Protein AF-A0A1Q6Z045-F1 (afdb_monomer_lite)

Structure (mmCIF, N/CA/C/O backbone):
data_AF-A0A1Q6Z045-F1
#
_entry.id   AF-A0A1Q6Z045-F1
#
loop_
_atom_site.group_PDB
_atom_site.id
_atom_site.type_symbol
_atom_site.label_atom_id
_atom_site.label_alt_id
_atom_site.label_comp_id
_atom_site.label_asym_id
_atom_site.label_entity_id
_atom_site.label_seq_id
_atom_site.pdbx_PDB_ins_code
_atom_site.Cartn_x
_atom_site.Cartn_y
_atom_site.Cartn_z
_atom_site.occupancy
_atom_site.B_iso_or_equiv
_atom_site.auth_seq_id
_atom_site.auth_comp_id
_atom_site.auth_asym_id
_atom_site.auth_atom_id
_atom_site.pdbx_PDB_model_num
ATOM 1 N N . MET A 1 1 ? 26.122 -20.462 1.766 1.00 37.78 1 MET A N 1
ATOM 2 C CA . MET A 1 1 ? 25.188 -20.609 2.904 1.00 37.78 1 MET A CA 1
ATOM 3 C C . MET A 1 1 ? 23.822 -20.158 2.415 1.00 37.78 1 MET A C 1
ATOM 5 O O . MET A 1 1 ? 23.735 -19.065 1.877 1.00 37.78 1 MET A O 1
ATOM 9 N N . ALA A 1 2 ? 22.822 -21.039 2.446 1.00 37.59 2 ALA A N 1
ATOM 10 C CA . ALA A 1 2 ? 21.524 -20.809 1.812 1.00 37.59 2 ALA A CA 1
ATOM 11 C C . ALA A 1 2 ? 20.678 -19.808 2.615 1.00 37.59 2 ALA A C 1
ATOM 13 O O . ALA A 1 2 ? 20.535 -19.948 3.830 1.00 37.59 2 ALA A O 1
ATOM 14 N N . ASN A 1 3 ? 20.134 -18.805 1.921 1.00 42.22 3 ASN A N 1
ATOM 15 C CA . ASN A 1 3 ? 19.233 -17.803 2.481 1.00 42.22 3 ASN A CA 1
ATOM 16 C C . ASN A 1 3 ? 17.983 -18.484 3.050 1.00 42.22 3 ASN A C 1
ATOM 18 O O . ASN A 1 3 ? 17.250 -19.157 2.327 1.00 42.22 3 ASN A O 1
ATOM 22 N N . ARG A 1 4 ? 17.739 -18.289 4.350 1.00 46.00 4 ARG A N 1
ATOM 23 C CA . ARG A 1 4 ? 16.471 -18.631 4.999 1.00 46.00 4 ARG A CA 1
ATOM 24 C C . ARG A 1 4 ? 15.368 -17.778 4.377 1.00 46.00 4 ARG A C 1
ATOM 26 O O . ARG A 1 4 ? 15.271 -16.588 4.662 1.00 46.00 4 ARG A O 1
ATOM 33 N N . THR A 1 5 ? 14.524 -18.391 3.559 1.00 49.19 5 THR A N 1
ATOM 34 C CA . THR A 1 5 ? 13.183 -17.896 3.258 1.00 49.19 5 THR A CA 1
ATOM 35 C C . THR A 1 5 ? 12.420 -17.810 4.578 1.00 49.19 5 THR A C 1
ATOM 37 O O . THR A 1 5 ? 12.003 -18.824 5.134 1.00 49.19 5 THR A O 1
ATOM 40 N N . GLN A 1 6 ? 12.288 -16.602 5.130 1.00 51.00 6 GLN A N 1
ATOM 41 C CA . GLN A 1 6 ? 11.339 -16.356 6.210 1.00 51.00 6 GLN A CA 1
ATOM 42 C C . GLN A 1 6 ? 9.941 -16.577 5.635 1.00 51.00 6 GLN A C 1
ATOM 44 O O . GLN A 1 6 ? 9.437 -15.772 4.855 1.00 51.00 6 GLN A O 1
ATOM 49 N N . SER A 1 7 ? 9.340 -17.714 5.982 1.00 48.41 7 SER A N 1
ATOM 50 C CA . SER A 1 7 ? 7.925 -17.963 5.750 1.00 48.41 7 SER A CA 1
ATOM 51 C C . SER A 1 7 ? 7.138 -16.829 6.399 1.00 48.41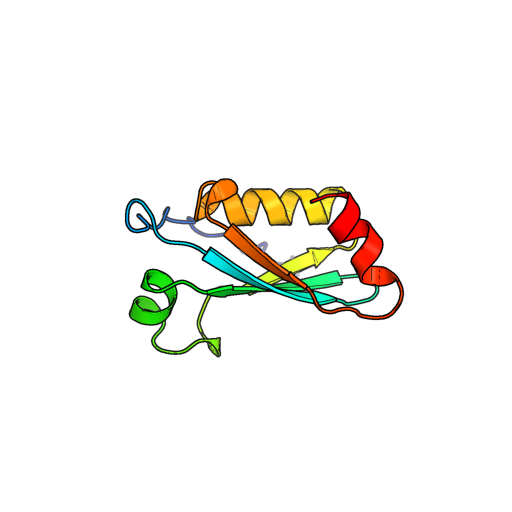 7 SER A C 1
ATOM 53 O O . SER A 1 7 ? 7.312 -16.584 7.595 1.00 48.41 7 SER A O 1
ATOM 55 N N . HIS A 1 8 ? 6.289 -16.149 5.627 1.00 53.94 8 HIS A N 1
ATOM 56 C CA . HIS A 1 8 ? 5.286 -15.236 6.165 1.00 53.94 8 HIS A CA 1
ATOM 57 C C . HIS A 1 8 ? 4.381 -16.025 7.115 1.00 53.94 8 HIS A C 1
ATOM 59 O O . HIS A 1 8 ? 3.439 -16.685 6.690 1.00 53.94 8 HIS A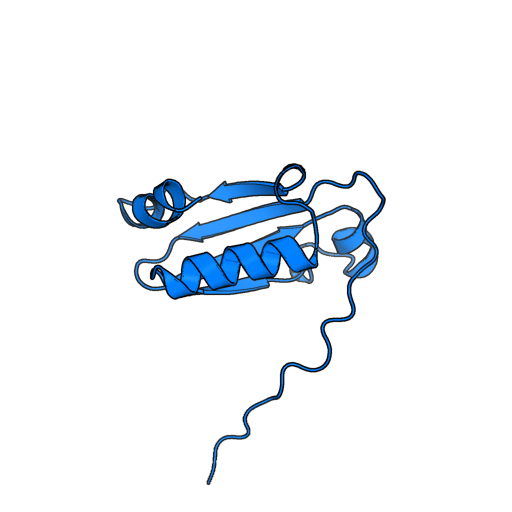 O 1
ATOM 65 N N . SER A 1 9 ? 4.725 -16.000 8.399 1.00 52.34 9 SER A N 1
ATOM 66 C CA . SER A 1 9 ? 3.953 -16.597 9.476 1.00 52.34 9 SER A CA 1
ATOM 67 C C . SER A 1 9 ? 2.585 -15.926 9.528 1.00 52.34 9 SER A C 1
ATOM 69 O O . SER A 1 9 ? 2.505 -14.723 9.781 1.00 52.34 9 SER A O 1
ATOM 71 N N . ASP A 1 10 ? 1.554 -16.719 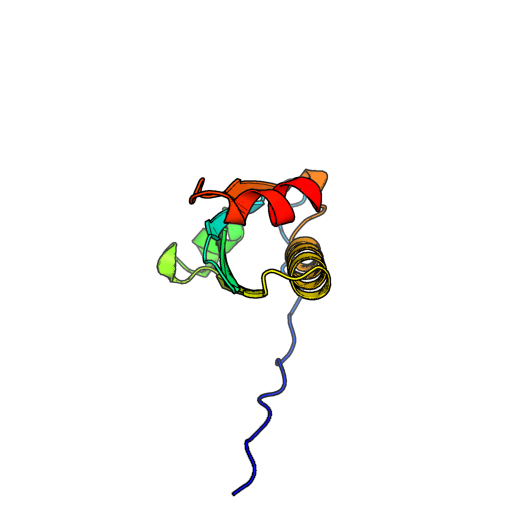9.245 1.00 50.59 10 ASP A N 1
ATOM 72 C CA . ASP A 1 10 ? 0.145 -16.550 9.592 1.00 50.59 10 ASP A CA 1
ATOM 73 C C . ASP A 1 10 ? -0.332 -15.101 9.735 1.00 50.59 10 ASP A C 1
ATOM 75 O O . ASP A 1 10 ? -0.411 -14.539 10.832 1.00 50.59 10 ASP A O 1
ATOM 79 N N . LEU A 1 11 ? -0.739 -14.516 8.606 1.00 51.91 11 LEU A N 1
ATOM 80 C CA . LEU A 1 11 ? -1.631 -13.361 8.603 1.00 51.91 11 LEU A CA 1
ATOM 81 C C . LEU A 1 11 ? -2.960 -13.788 9.244 1.00 51.91 11 LEU A C 1
ATOM 83 O O . LEU A 1 11 ? -3.883 -14.230 8.565 1.00 51.91 11 LEU A O 1
ATOM 87 N N . LYS A 1 12 ? -3.060 -13.695 10.573 1.00 51.06 12 LYS A N 1
ATOM 88 C CA . LYS A 1 12 ? -4.350 -13.787 11.258 1.00 51.06 12 LYS A CA 1
ATOM 89 C C . LYS A 1 12 ? -5.200 -12.619 10.778 1.00 51.06 12 LYS A C 1
ATOM 91 O O . LYS A 1 12 ? -4.841 -11.469 11.034 1.00 51.06 12 LYS A O 1
ATOM 96 N N . ALA A 1 13 ? -6.300 -12.932 10.095 1.00 55.47 13 ALA A N 1
ATOM 97 C CA . ALA A 1 13 ? -7.306 -11.955 9.712 1.00 55.47 13 ALA A CA 1
ATOM 98 C C . ALA A 1 13 ? -7.695 -11.150 10.957 1.00 55.47 13 ALA A C 1
ATOM 100 O O . ALA A 1 13 ? -8.103 -11.715 11.976 1.00 55.47 13 ALA A O 1
ATOM 101 N N . LEU A 1 14 ? -7.478 -9.839 10.899 1.00 57.78 14 LEU A N 1
ATOM 102 C CA . LEU A 1 14 ? -7.911 -8.942 11.954 1.00 57.78 14 LEU A CA 1
ATOM 103 C C . LEU A 1 14 ? -9.404 -8.713 11.747 1.00 57.78 14 LEU A C 1
ATOM 105 O O . LEU A 1 14 ? -9.767 -8.210 10.686 1.00 57.78 14 LEU A O 1
ATOM 109 N N . PRO A 1 15 ? -10.272 -9.072 12.707 1.00 57.25 15 PRO A N 1
ATOM 110 C CA . PRO A 1 15 ? -11.667 -8.684 12.623 1.00 57.25 15 PRO A CA 1
ATOM 111 C C . PRO A 1 15 ? -11.724 -7.163 12.785 1.00 57.25 15 PRO A C 1
ATOM 113 O O . PRO A 1 15 ? -11.705 -6.648 13.902 1.00 57.25 15 PRO A O 1
ATOM 116 N N . MET A 1 16 ? -11.708 -6.441 11.664 1.00 62.97 16 MET A N 1
ATOM 117 C CA . MET A 1 16 ? -12.002 -5.014 11.648 1.00 62.97 16 MET A CA 1
ATOM 118 C C . MET A 1 16 ? -13.452 -4.811 12.087 1.00 62.97 16 MET A C 1
ATOM 120 O O . MET A 1 16 ? -14.308 -5.677 11.870 1.00 62.97 16 MET A O 1
ATOM 124 N N . LEU A 1 17 ? -13.734 -3.683 12.741 1.00 59.22 17 LEU A N 1
ATOM 125 C CA . LEU A 1 17 ? -15.112 -3.357 13.099 1.00 59.22 17 LEU A CA 1
ATOM 126 C C . LEU A 1 17 ? -15.959 -3.307 11.809 1.00 59.22 17 LEU A C 1
ATOM 128 O O . LEU A 1 17 ? -15.444 -2.842 10.793 1.00 59.22 17 LEU A O 1
ATOM 132 N N . PRO A 1 18 ? -17.239 -3.735 11.821 1.00 59.66 18 PRO A N 1
ATOM 133 C CA . PRO A 1 18 ? -18.020 -4.011 10.604 1.00 59.66 18 PRO A CA 1
ATOM 134 C C . PRO A 1 18 ? -18.177 -2.881 9.568 1.00 59.66 18 PRO A C 1
ATOM 136 O O . PRO A 1 18 ? -18.760 -3.129 8.523 1.00 59.66 18 PRO A O 1
ATOM 139 N N . ASN A 1 19 ? -17.691 -1.664 9.822 1.00 70.06 19 ASN A N 1
ATOM 140 C CA . ASN A 1 19 ? -17.757 -0.514 8.913 1.00 70.06 19 ASN A CA 1
ATOM 141 C C . ASN A 1 19 ? -16.542 0.418 9.079 1.00 70.06 19 ASN A C 1
ATOM 143 O O . ASN A 1 19 ? -16.666 1.639 8.989 1.00 70.06 19 ASN A O 1
ATOM 147 N N . GLU A 1 20 ? -15.386 -0.124 9.450 1.00 87.69 20 GLU A N 1
ATOM 148 C CA . GLU A 1 20 ? -14.199 0.689 9.675 1.00 87.69 20 GLU A CA 1
ATOM 149 C C . GLU A 1 20 ? -13.425 0.924 8.381 1.00 87.69 20 GLU A C 1
ATOM 151 O O . GLU A 1 20 ? -12.980 -0.018 7.731 1.00 87.69 20 GLU A O 1
ATOM 156 N N . SER A 1 21 ? -13.203 2.197 8.053 1.00 93.12 21 SER A N 1
ATOM 157 C CA . SER A 1 21 ? -12.394 2.555 6.897 1.00 93.12 21 SER A CA 1
ATOM 158 C C . SER A 1 21 ? -10.902 2.327 7.137 1.00 93.12 21 SER A C 1
ATOM 160 O O . SER A 1 21 ? -10.370 2.664 8.200 1.00 93.12 21 SER A O 1
ATOM 162 N N . LEU A 1 22 ? -10.208 1.833 6.114 1.00 95.06 22 LEU A N 1
ATOM 163 C CA . LEU A 1 22 ? -8.749 1.749 6.086 1.00 95.06 22 LEU A CA 1
ATOM 164 C C . LEU A 1 22 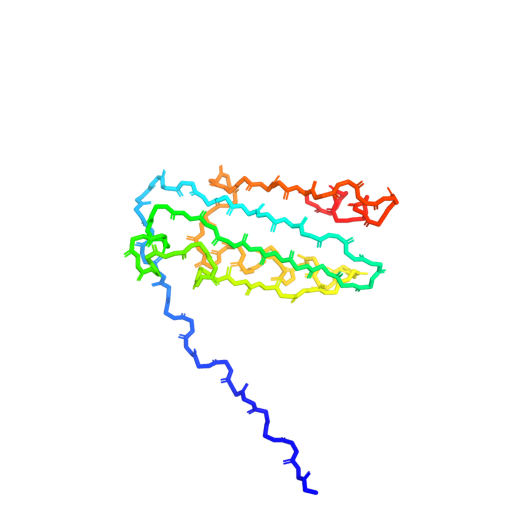? -8.184 2.910 5.275 1.00 95.06 22 LEU A C 1
ATOM 166 O O . LEU A 1 22 ? -8.528 3.081 4.110 1.00 95.06 22 LEU A O 1
ATOM 170 N N . TYR A 1 23 ? -7.284 3.682 5.866 1.00 96.56 23 TYR A N 1
ATOM 171 C CA . TYR A 1 23 ? -6.571 4.753 5.180 1.00 96.56 23 TYR A CA 1
ATOM 172 C C . TYR A 1 23 ? -5.171 4.274 4.829 1.00 96.56 23 TYR A C 1
ATOM 174 O O . TYR A 1 23 ? -4.495 3.636 5.639 1.00 96.56 23 TYR A O 1
ATOM 182 N N . ILE A 1 24 ? -4.738 4.561 3.608 1.00 97.50 24 ILE A N 1
ATOM 183 C CA . ILE A 1 24 ? -3.496 4.030 3.063 1.00 97.50 24 ILE A CA 1
ATOM 184 C C . ILE A 1 24 ? -2.708 5.181 2.464 1.00 97.50 24 ILE A C 1
ATOM 186 O O . ILE A 1 24 ? -3.150 5.790 1.495 1.00 97.50 24 ILE A O 1
ATOM 190 N N . GLY A 1 25 ? -1.551 5.487 3.041 1.00 97.50 25 GLY A N 1
ATOM 191 C CA . GLY A 1 25 ? -0.601 6.431 2.457 1.00 97.50 25 GLY A CA 1
ATOM 192 C C . GLY A 1 25 ? 0.371 5.682 1.557 1.00 97.50 25 GLY A C 1
ATOM 193 O O . GLY A 1 25 ? 0.952 4.703 2.015 1.00 97.50 25 GLY A O 1
ATOM 194 N N . VAL A 1 26 ? 0.550 6.117 0.310 1.00 98.00 26 VAL A N 1
ATOM 195 C CA . VAL A 1 26 ? 1.492 5.517 -0.646 1.00 98.00 26 VAL A CA 1
ATOM 196 C C . VAL A 1 26 ? 2.567 6.529 -1.026 1.00 98.00 26 VAL A C 1
ATOM 198 O O . VAL A 1 26 ? 2.281 7.533 -1.678 1.00 98.00 26 VAL A O 1
ATOM 201 N N . ASP A 1 27 ? 3.799 6.218 -0.638 1.00 97.31 27 ASP A N 1
ATOM 202 C CA . ASP A 1 27 ? 5.026 6.881 -1.072 1.00 97.31 27 ASP A CA 1
ATOM 203 C C . ASP A 1 27 ? 5.482 6.298 -2.420 1.00 97.31 27 ASP A C 1
ATOM 205 O O . ASP A 1 27 ? 5.562 5.071 -2.597 1.00 97.31 27 ASP A O 1
ATOM 209 N N . ILE A 1 28 ? 5.734 7.172 -3.400 1.00 97.81 28 ILE A N 1
ATOM 210 C CA . ILE A 1 28 ? 5.895 6.788 -4.803 1.00 97.81 28 ILE A CA 1
ATOM 211 C C . ILE A 1 28 ? 7.360 6.869 -5.233 1.00 97.81 28 ILE A C 1
ATOM 213 O O . ILE A 1 28 ? 7.870 7.906 -5.654 1.00 97.81 28 ILE A O 1
ATOM 217 N N . GLY A 1 29 ? 8.023 5.710 -5.251 1.00 96.19 29 GLY A N 1
ATOM 218 C CA . GLY A 1 29 ? 9.323 5.536 -5.900 1.00 96.19 29 GLY A CA 1
ATOM 219 C C . GLY A 1 29 ? 9.242 5.163 -7.388 1.00 96.19 29 GLY A C 1
ATOM 220 O O . GLY A 1 29 ? 8.196 4.794 -7.913 1.00 96.19 29 GLY A O 1
ATOM 221 N N . LYS A 1 30 ? 10.395 5.235 -8.071 1.00 95.75 30 LYS A N 1
ATOM 222 C CA . LYS A 1 30 ? 10.573 4.925 -9.510 1.00 95.75 30 LYS A CA 1
ATOM 223 C C . LYS A 1 30 ? 10.497 3.430 -9.868 1.00 95.75 30 LYS A C 1
ATOM 225 O O . LYS A 1 30 ? 10.308 3.078 -11.028 1.00 95.75 30 LYS A O 1
ATOM 230 N N . PHE A 1 31 ? 10.780 2.557 -8.908 1.00 96.81 31 PHE A N 1
ATOM 231 C CA . PHE A 1 31 ? 10.831 1.105 -9.129 1.00 96.81 31 PHE A CA 1
ATOM 232 C C . PHE A 1 31 ? 9.980 0.339 -8.121 1.00 96.81 31 PHE A C 1
ATOM 234 O O . PHE A 1 31 ? 9.526 -0.767 -8.402 1.00 96.81 31 PHE A O 1
ATOM 241 N N . GLN A 1 32 ? 9.777 0.922 -6.942 1.00 97.50 32 GLN A N 1
ATOM 242 C CA . GLN A 1 32 ? 9.027 0.344 -5.840 1.00 97.50 32 GLN A CA 1
ATOM 243 C C . GLN A 1 32 ? 8.280 1.461 -5.116 1.00 97.50 32 GLN A C 1
ATOM 245 O O . GLN A 1 32 ? 8.725 2.610 -5.106 1.00 97.50 32 GLN A O 1
ATOM 250 N N . HIS A 1 33 ? 7.156 1.107 -4.516 1.00 97.88 33 HIS A N 1
ATOM 251 C CA . HIS A 1 33 ? 6.323 1.976 -3.702 1.00 97.88 33 HIS A CA 1
ATOM 252 C C . HIS A 1 33 ? 6.263 1.417 -2.282 1.00 97.88 33 HIS A C 1
ATOM 254 O O . HIS A 1 33 ? 6.354 0.202 -2.075 1.00 97.88 33 HIS A O 1
ATOM 260 N N . VAL A 1 34 ? 6.087 2.304 -1.308 1.00 97.81 34 VAL A N 1
ATOM 261 C CA . VAL A 1 34 ? 5.854 1.927 0.087 1.00 97.81 34 VAL A CA 1
ATOM 262 C C . VAL A 1 34 ? 4.464 2.404 0.468 1.00 97.81 34 VAL A C 1
ATOM 264 O O . VAL A 1 34 ? 4.151 3.579 0.319 1.00 97.81 34 VAL A O 1
ATOM 267 N N . SER A 1 35 ? 3.627 1.506 0.978 1.00 97.62 35 SER A N 1
ATOM 268 C CA . SER A 1 35 ? 2.330 1.865 1.550 1.00 97.62 35 SER A CA 1
ATOM 269 C C . SER A 1 35 ? 2.317 1.671 3.060 1.00 97.62 35 SER A C 1
ATOM 271 O O . SER A 1 35 ? 2.689 0.595 3.529 1.00 97.62 35 SER A O 1
ATOM 273 N N . GLY A 1 36 ? 1.834 2.662 3.805 1.00 97.06 36 GLY A N 1
ATOM 274 C CA . GLY A 1 36 ? 1.481 2.547 5.221 1.00 97.06 36 GLY A CA 1
ATOM 275 C C . GLY A 1 36 ? -0.031 2.419 5.393 1.00 97.06 36 GLY A C 1
ATOM 276 O O . GLY A 1 36 ? -0.784 3.121 4.721 1.00 97.06 36 GLY A O 1
ATOM 277 N N . PHE A 1 37 ? -0.474 1.537 6.286 1.00 96.50 37 PHE A N 1
ATOM 278 C CA . PHE A 1 37 ? -1.891 1.254 6.533 1.00 96.50 37 PHE A CA 1
ATOM 279 C C . PHE A 1 37 ? -2.293 1.772 7.906 1.00 96.50 37 PHE A C 1
ATOM 281 O O . PHE A 1 37 ? -1.649 1.445 8.899 1.00 96.50 37 PHE A O 1
ATOM 288 N N . VAL A 1 38 ? -3.385 2.525 7.987 1.00 95.50 38 VAL A N 1
ATOM 289 C CA . VAL A 1 38 ? -3.880 3.055 9.255 1.00 95.50 38 VAL A CA 1
ATOM 290 C C . VAL A 1 38 ? -5.395 2.959 9.342 1.00 95.50 38 VAL A C 1
ATOM 292 O O . VAL A 1 38 ? -6.136 3.242 8.407 1.00 95.50 38 VAL A O 1
ATOM 295 N N . SER A 1 39 ? -5.857 2.543 10.508 1.00 94.19 39 SER A N 1
ATOM 296 C CA . SER A 1 39 ? -7.261 2.489 10.886 1.00 94.19 39 SER A CA 1
ATOM 297 C C . SER A 1 39 ? -7.338 2.725 12.396 1.00 94.19 39 SER A C 1
ATOM 299 O O . SER A 1 39 ? -6.307 2.721 13.079 1.00 94.19 39 SER A O 1
ATOM 301 N N . LYS A 1 40 ? -8.536 2.913 12.948 1.00 92.00 40 LYS A N 1
ATOM 302 C CA . LYS A 1 40 ? -8.727 3.014 14.399 1.00 92.00 40 LYS A CA 1
ATOM 303 C C . LYS A 1 40 ? -8.235 1.748 15.113 1.00 92.00 40 LYS A C 1
ATOM 305 O O . LYS A 1 40 ? -7.434 1.852 16.034 1.00 92.00 40 LYS A O 1
ATOM 310 N N . THR A 1 41 ? -8.633 0.568 14.645 1.00 91.69 41 THR A N 1
ATOM 311 C CA . THR A 1 41 ? -8.208 -0.741 15.163 1.00 91.69 41 THR A CA 1
ATOM 312 C C . THR A 1 41 ? -6.691 -0.922 15.075 1.00 91.69 41 THR A C 1
ATOM 314 O O . THR A 1 41 ? -6.064 -1.383 16.033 1.00 91.69 41 THR A O 1
ATOM 317 N N . LEU A 1 42 ? -6.068 -0.533 13.955 1.00 92.75 42 LEU A N 1
ATOM 318 C CA . LEU A 1 42 ? -4.612 -0.607 13.807 1.00 92.75 42 LEU A CA 1
ATOM 319 C C . LEU A 1 42 ? -3.902 0.339 14.782 1.00 92.75 42 LEU A C 1
ATOM 321 O O . LEU A 1 42 ? -2.988 -0.092 15.483 1.00 92.75 42 LEU A O 1
ATOM 325 N N . LEU A 1 43 ? -4.356 1.586 14.913 1.00 93.44 43 LEU A N 1
ATOM 326 C CA . LEU A 1 43 ? -3.774 2.536 15.864 1.00 93.44 43 LEU A CA 1
ATOM 327 C C . LEU A 1 43 ? -3.969 2.103 17.319 1.00 93.44 43 LEU A C 1
ATOM 329 O O . LEU A 1 43 ? -3.038 2.190 18.114 1.00 93.44 43 LEU A O 1
ATOM 333 N N . GLU A 1 44 ? -5.140 1.589 17.690 1.00 92.81 44 GLU A N 1
ATOM 334 C CA . GLU A 1 44 ? -5.398 1.099 19.047 1.00 92.81 44 GLU A CA 1
ATOM 335 C C . GLU A 1 44 ? -4.494 -0.085 19.412 1.00 92.81 44 GLU A C 1
ATOM 337 O O . GLU A 1 44 ? -4.027 -0.178 20.557 1.00 92.81 44 GLU A O 1
ATOM 342 N N . ARG A 1 45 ? -4.209 -0.959 18.436 1.00 91.62 45 ARG A N 1
ATOM 343 C CA . ARG A 1 45 ? -3.314 -2.110 18.588 1.00 91.62 45 ARG A CA 1
ATOM 344 C C . ARG A 1 45 ? -1.842 -1.705 18.646 1.00 91.62 45 ARG A C 1
ATOM 346 O O . ARG A 1 45 ? -1.122 -2.187 19.516 1.00 91.62 45 ARG A O 1
ATOM 353 N N . HIS A 1 46 ? -1.399 -0.851 17.728 1.00 92.62 46 HIS A N 1
ATOM 354 C CA . HIS A 1 46 ? 0.015 -0.517 17.527 1.00 92.62 46 HIS A CA 1
ATOM 355 C C . HIS A 1 46 ? 0.469 0.738 18.292 1.00 92.62 46 HIS A C 1
ATOM 357 O O . HIS A 1 46 ? 1.667 0.998 18.386 1.00 92.62 46 HIS A O 1
ATOM 363 N N . LYS A 1 47 ? -0.474 1.481 18.892 1.00 91.81 47 LYS A N 1
ATOM 364 C CA . LYS A 1 47 ? -0.319 2.705 19.707 1.00 91.81 47 LYS A CA 1
ATOM 365 C C . LYS A 1 47 ? 0.253 3.923 18.983 1.00 91.81 47 LYS A C 1
ATOM 367 O O . LYS A 1 47 ? -0.040 5.043 19.386 1.00 91.81 47 LYS A O 1
ATOM 372 N N . GLN A 1 48 ? 1.050 3.712 17.945 1.00 91.12 48 GLN A N 1
ATOM 373 C CA . GLN A 1 48 ? 1.713 4.733 17.143 1.00 91.12 48 GLN A CA 1
ATOM 374 C C . GLN A 1 48 ? 1.561 4.390 15.661 1.00 91.12 48 GLN A C 1
ATOM 376 O O . GLN A 1 48 ? 1.465 3.216 15.289 1.00 91.12 48 GLN A O 1
ATOM 381 N N . PHE A 1 49 ? 1.530 5.420 14.818 1.00 87.25 49 PHE A N 1
ATOM 382 C CA . PHE A 1 49 ? 1.366 5.256 13.375 1.00 87.25 49 PHE A CA 1
ATOM 383 C C . PHE A 1 49 ? 2.559 4.520 12.756 1.00 87.25 49 PHE A C 1
ATOM 385 O O . PHE A 1 49 ? 2.378 3.614 11.953 1.00 87.25 49 PHE A O 1
ATOM 392 N N . GLU A 1 50 ? 3.769 4.836 13.207 1.00 90.81 50 GLU A N 1
ATOM 393 C CA . GLU A 1 50 ? 5.042 4.272 12.750 1.00 90.81 50 GLU A CA 1
ATOM 394 C C . GLU A 1 50 ? 5.145 2.758 12.990 1.00 90.81 50 GLU A C 1
ATOM 396 O O . GLU A 1 50 ? 5.948 2.075 12.359 1.00 90.81 50 GLU A O 1
ATOM 401 N N . HIS A 1 51 ? 4.325 2.225 13.898 1.00 92.44 51 HIS A N 1
ATOM 402 C CA . HIS A 1 51 ? 4.236 0.797 14.191 1.00 92.44 51 HIS A CA 1
ATOM 403 C C . HIS A 1 51 ? 3.082 0.097 13.471 1.00 92.44 51 HIS A C 1
ATOM 405 O O . HIS A 1 51 ? 2.959 -1.127 13.583 1.00 92.44 51 HIS A O 1
ATOM 411 N N . CYS A 1 52 ? 2.218 0.841 12.779 1.00 94.69 52 CYS A N 1
ATOM 412 C CA . CYS A 1 52 ? 1.175 0.245 11.961 1.00 94.69 52 CYS A CA 1
ATOM 413 C C . CYS A 1 52 ? 1.795 -0.487 10.756 1.00 94.69 52 CYS A C 1
ATOM 415 O O . CYS A 1 52 ? 2.939 -0.221 10.377 1.00 94.69 52 CYS A O 1
ATOM 417 N N . PRO A 1 53 ? 1.073 -1.448 10.154 1.00 95.69 53 PRO A N 1
ATOM 418 C CA . PRO A 1 53 ? 1.601 -2.215 9.038 1.00 95.69 53 PRO A CA 1
ATOM 419 C C . PRO A 1 53 ? 2.065 -1.325 7.883 1.00 95.69 53 PRO A C 1
ATOM 421 O O . PRO A 1 53 ? 1.415 -0.339 7.535 1.00 95.69 53 PRO A O 1
ATOM 424 N N . ALA A 1 54 ? 3.155 -1.742 7.246 1.00 96.38 54 ALA A N 1
ATOM 425 C CA . ALA A 1 54 ? 3.630 -1.197 5.985 1.00 96.38 54 ALA A CA 1
ATOM 426 C C . ALA A 1 54 ? 3.819 -2.329 4.969 1.00 96.38 54 ALA A C 1
ATOM 428 O O . ALA A 1 54 ? 3.976 -3.499 5.332 1.00 96.38 54 ALA A O 1
ATOM 429 N N . PHE A 1 55 ? 3.790 -1.989 3.687 1.00 97.88 55 PHE A N 1
ATOM 430 C CA . PHE A 1 55 ? 3.971 -2.937 2.597 1.00 97.88 55 PHE A CA 1
ATOM 431 C C . PHE A 1 55 ? 4.763 -2.289 1.468 1.00 97.88 55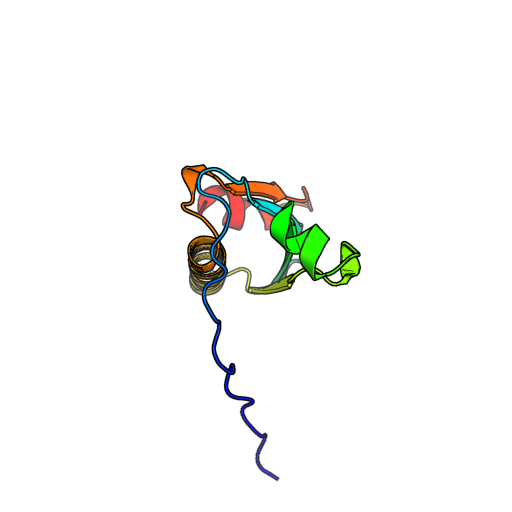 PHE A C 1
ATOM 433 O O . PHE A 1 55 ? 4.408 -1.220 0.982 1.00 97.88 55 PHE A O 1
ATOM 440 N N . LEU A 1 56 ? 5.845 -2.952 1.073 1.00 98.44 56 LEU A N 1
ATOM 441 C CA . LEU A 1 56 ? 6.647 -2.598 -0.090 1.00 98.44 56 LEU A CA 1
ATOM 442 C C . LEU A 1 56 ? 6.132 -3.400 -1.287 1.00 98.44 56 LEU A C 1
ATOM 444 O O . LEU A 1 56 ? 5.939 -4.612 -1.174 1.00 98.44 56 LEU A O 1
ATOM 448 N N . PHE A 1 57 ? 5.950 -2.750 -2.430 1.00 98.50 57 PHE A N 1
ATOM 449 C CA . PHE A 1 57 ? 5.548 -3.418 -3.665 1.00 98.50 57 PHE A CA 1
ATOM 450 C C . PHE A 1 57 ? 6.210 -2.790 -4.885 1.00 98.50 57 PHE A C 1
ATOM 452 O O . PHE A 1 57 ? 6.598 -1.625 -4.878 1.00 98.50 57 PHE A O 1
ATOM 459 N N . GLU A 1 58 ? 6.379 -3.584 -5.936 1.00 98.31 58 GLU A N 1
ATOM 460 C CA . GLU A 1 58 ? 7.050 -3.150 -7.160 1.00 98.31 58 GLU A CA 1
ATOM 461 C C . GLU A 1 58 ? 6.143 -2.295 -8.046 1.00 98.31 58 GLU A C 1
ATOM 463 O O . GLU A 1 58 ? 4.923 -2.477 -8.072 1.00 98.31 58 GLU A O 1
ATOM 468 N N . GLN A 1 59 ? 6.757 -1.405 -8.831 1.00 97.25 59 GLN A N 1
ATOM 469 C CA . GLN A 1 59 ? 6.092 -0.654 -9.893 1.00 97.25 59 GLN A CA 1
ATOM 470 C C . GLN A 1 59 ? 5.860 -1.552 -11.122 1.00 97.25 59 GLN A C 1
ATOM 472 O O . GLN A 1 59 ? 6.429 -1.360 -12.196 1.00 97.25 59 GLN A O 1
ATOM 477 N N . SER A 1 60 ? 5.036 -2.578 -10.936 1.00 98.31 60 SER A N 1
ATOM 478 C CA . SER A 1 60 ? 4.673 -3.587 -11.928 1.00 98.31 60 SER A CA 1
ATOM 479 C C . SER A 1 60 ? 3.219 -4.007 -11.727 1.00 98.31 60 SER A C 1
ATOM 481 O O . SER A 1 60 ? 2.649 -3.837 -10.648 1.00 98.31 60 SER A O 1
ATOM 483 N N . ARG A 1 61 ? 2.603 -4.599 -12.754 1.00 98.25 61 ARG A N 1
ATOM 484 C CA . ARG A 1 61 ? 1.218 -5.087 -12.668 1.00 98.25 61 ARG A CA 1
ATOM 485 C C . ARG A 1 61 ? 1.054 -6.111 -11.540 1.00 98.25 61 ARG A C 1
ATOM 487 O O . ARG A 1 61 ? 0.054 -6.101 -10.824 1.00 98.25 61 ARG A O 1
ATOM 494 N N . GLU A 1 62 ? 2.037 -6.986 -11.371 1.00 98.56 62 GLU A N 1
ATOM 495 C CA . GLU A 1 62 ? 2.070 -8.015 -10.337 1.00 98.56 62 GLU A CA 1
ATOM 496 C C . GLU A 1 62 ? 2.215 -7.400 -8.941 1.00 98.56 62 GLU A C 1
ATOM 498 O O . GLU A 1 62 ? 1.519 -7.834 -8.020 1.00 98.56 62 GLU A O 1
ATOM 503 N N . GLY A 1 63 ? 3.051 -6.366 -8.798 1.00 98.50 63 GLY A N 1
ATOM 504 C CA . GLY A 1 63 ? 3.199 -5.596 -7.564 1.00 98.50 63 GLY A CA 1
ATOM 505 C C . GLY A 1 63 ? 1.909 -4.875 -7.173 1.00 98.50 63 GLY A C 1
ATOM 506 O O . GLY A 1 63 ? 1.465 -4.986 -6.030 1.00 98.50 63 GLY A O 1
ATOM 507 N N . PHE A 1 64 ? 1.243 -4.224 -8.130 1.00 98.50 64 PHE A N 1
ATOM 508 C CA . PHE A 1 64 ? -0.044 -3.557 -7.900 1.00 98.50 64 PHE A CA 1
ATOM 509 C C . PHE A 1 64 ? -1.137 -4.550 -7.497 1.00 98.50 64 PHE A C 1
ATOM 511 O O . PHE A 1 64 ? -1.897 -4.301 -6.562 1.00 98.50 64 PHE A O 1
ATOM 518 N N . ARG A 1 65 ? -1.184 -5.725 -8.137 1.00 98.44 65 ARG A N 1
ATOM 519 C CA . ARG A 1 65 ? -2.090 -6.805 -7.726 1.00 98.44 65 ARG A CA 1
ATOM 520 C C . ARG A 1 65 ? -1.806 -7.262 -6.296 1.00 98.44 65 ARG A C 1
ATOM 522 O O . ARG A 1 65 ? -2.741 -7.407 -5.517 1.00 98.44 65 ARG A O 1
ATOM 529 N N . ALA A 1 66 ? -0.538 -7.479 -5.942 1.00 98.25 66 ALA A N 1
ATOM 530 C CA . ALA A 1 66 ? -0.158 -7.881 -4.588 1.00 98.25 66 ALA A CA 1
ATOM 531 C C . ALA A 1 66 ? -0.548 -6.825 -3.540 1.00 98.25 66 ALA A C 1
ATOM 533 O O . ALA A 1 66 ? -0.966 -7.182 -2.439 1.00 98.25 66 ALA A O 1
ATOM 534 N N . PHE A 1 67 ? -0.464 -5.541 -3.894 1.00 98.12 67 PHE A N 1
ATOM 535 C CA . PHE A 1 67 ? -0.946 -4.442 -3.063 1.00 98.12 67 PHE A CA 1
ATOM 536 C C . PHE A 1 67 ? -2.464 -4.510 -2.847 1.00 98.12 67 PHE A C 1
ATOM 538 O O . PHE A 1 67 ? -2.900 -4.524 -1.700 1.00 98.12 67 PHE A O 1
ATOM 545 N N . VAL A 1 68 ? -3.273 -4.669 -3.900 1.00 97.56 68 VAL A N 1
ATOM 546 C CA . VAL A 1 68 ? -4.739 -4.809 -3.765 1.00 97.56 68 VAL A CA 1
ATOM 547 C C . VAL A 1 68 ? -5.126 -6.028 -2.920 1.00 97.56 68 VAL A C 1
ATOM 549 O O . VAL A 1 68 ? -5.979 -5.927 -2.040 1.00 97.56 68 VAL A O 1
ATOM 552 N N . GLU A 1 69 ? -4.472 -7.173 -3.124 1.00 96.56 69 GLU A N 1
ATOM 553 C CA . GLU A 1 69 ? -4.717 -8.372 -2.311 1.00 96.56 69 GLU A CA 1
ATOM 554 C C . GLU A 1 69 ? -4.323 -8.163 -0.842 1.00 96.56 69 GLU A C 1
ATOM 556 O O . GLU A 1 69 ? -4.998 -8.654 0.064 1.00 96.56 69 GLU A O 1
ATOM 561 N N . ARG A 1 70 ? -3.279 -7.367 -0.576 1.00 95.81 70 ARG A N 1
ATOM 562 C CA . ARG A 1 70 ? -2.923 -6.971 0.790 1.00 95.81 70 ARG A CA 1
ATOM 563 C C . ARG A 1 70 ? -4.014 -6.120 1.437 1.00 95.81 70 ARG A C 1
ATOM 565 O O . ARG A 1 70 ? -4.295 -6.338 2.610 1.00 95.81 70 ARG A O 1
ATOM 572 N N . ILE A 1 71 ? -4.626 -5.187 0.704 1.00 94.94 71 ILE A N 1
ATOM 573 C CA . ILE A 1 71 ? -5.734 -4.348 1.199 1.00 94.94 71 ILE A CA 1
ATOM 574 C C . ILE A 1 71 ? -6.941 -5.218 1.566 1.00 94.94 71 ILE A C 1
ATOM 576 O O . ILE A 1 71 ? -7.490 -5.082 2.658 1.00 94.94 71 ILE A O 1
ATOM 580 N N . ARG A 1 72 ? -7.296 -6.166 0.689 1.00 93.56 72 ARG A N 1
ATOM 581 C CA . ARG A 1 72 ? -8.423 -7.095 0.880 1.00 93.56 72 ARG A CA 1
ATOM 582 C C . ARG A 1 72 ? -8.304 -7.978 2.119 1.00 93.56 72 ARG A C 1
ATOM 584 O O . ARG A 1 72 ? -9.316 -8.437 2.636 1.00 93.56 72 ARG A O 1
ATOM 591 N N . ALA A 1 73 ? -7.087 -8.202 2.614 1.00 91.44 73 ALA A N 1
ATOM 592 C CA . ALA A 1 73 ? -6.867 -8.920 3.867 1.00 91.44 73 ALA A CA 1
ATOM 593 C C . ALA A 1 73 ? -7.316 -8.127 5.115 1.00 91.44 73 ALA A C 1
ATOM 595 O O . ALA A 1 73 ? -7.413 -8.713 6.194 1.00 91.44 73 ALA A O 1
ATOM 596 N N . TYR A 1 74 ? -7.571 -6.819 4.978 1.00 90.00 74 TYR A N 1
ATOM 597 C CA . TYR A 1 74 ? -8.030 -5.931 6.049 1.00 90.00 74 TYR A CA 1
ATOM 598 C C . TYR A 1 74 ? -9.496 -5.500 5.867 1.00 90.00 74 TYR A C 1
ATOM 600 O O . TYR A 1 74 ? -10.290 -5.687 6.786 1.00 90.00 74 TYR A O 1
ATOM 608 N N . CYS A 1 75 ? -9.856 -4.943 4.701 1.00 88.06 75 CYS A N 1
ATOM 609 C CA . CYS A 1 75 ? -11.188 -4.391 4.400 1.00 88.06 75 CYS A CA 1
ATOM 610 C C . CYS A 1 75 ? -11.690 -4.781 2.999 1.00 88.06 75 CYS A C 1
ATOM 612 O O . CYS A 1 75 ? -10.878 -4.979 2.090 1.00 88.06 75 CYS A O 1
ATOM 614 N N . PRO A 1 76 ? -13.020 -4.823 2.775 1.00 91.06 76 PRO A N 1
ATOM 615 C CA . PRO A 1 76 ? -13.591 -4.647 1.439 1.00 91.06 76 PRO A CA 1
ATOM 616 C C . PRO A 1 76 ? -13.093 -3.337 0.817 1.00 91.06 76 PRO A C 1
ATOM 618 O O . PRO A 1 76 ? -13.004 -2.331 1.519 1.00 91.06 76 PRO A O 1
ATOM 621 N N . LEU A 1 77 ? -12.793 -3.331 -0.486 1.00 90.81 77 LEU A N 1
ATOM 622 C CA . LEU A 1 77 ? -12.154 -2.190 -1.163 1.00 90.81 77 LEU A CA 1
ATOM 623 C C . LEU A 1 77 ? -12.977 -0.898 -1.073 1.00 90.81 77 LEU A C 1
ATOM 625 O O . LEU A 1 77 ? -12.414 0.191 -1.038 1.00 90.81 77 LEU A O 1
ATOM 629 N N . GLU A 1 78 ? -14.297 -1.024 -0.972 1.00 90.44 78 GLU A N 1
ATOM 630 C CA . GLU A 1 78 ? -15.252 0.076 -0.832 1.00 90.44 78 GLU A CA 1
ATOM 631 C C . GLU A 1 78 ? -15.066 0.866 0.474 1.00 90.44 78 GLU A C 1
ATOM 633 O O . GLU A 1 78 ? -15.562 1.984 0.600 1.00 90.44 78 GLU A O 1
ATOM 638 N N . GLN A 1 79 ? -14.358 0.294 1.452 1.00 92.00 79 GLN A N 1
ATOM 639 C CA . GLN A 1 79 ? -14.066 0.908 2.748 1.00 92.00 79 GLN A CA 1
ATOM 640 C C . GLN A 1 79 ? -12.635 1.455 2.824 1.00 92.00 79 GLN A C 1
ATOM 642 O O . GLN A 1 79 ? -12.205 1.919 3.879 1.00 92.00 79 GLN A O 1
ATOM 647 N N . CYS A 1 80 ? -11.863 1.397 1.742 1.00 94.06 80 CYS A N 1
ATOM 648 C CA . CYS A 1 80 ? -10.451 1.738 1.780 1.00 94.06 80 CYS A CA 1
ATOM 649 C C . CYS A 1 80 ? -10.200 3.069 1.024 1.00 94.06 80 CYS A C 1
ATOM 651 O O . CYS A 1 80 ? -10.691 3.283 -0.082 1.00 94.06 80 CYS A O 1
ATOM 653 N N . PHE A 1 81 ? -9.432 3.983 1.624 1.00 96.88 81 PHE A N 1
ATOM 654 C CA . PHE A 1 81 ? -9.091 5.300 1.075 1.00 96.88 81 PHE A CA 1
ATOM 655 C C . PHE A 1 81 ? -7.584 5.393 0.857 1.00 96.88 81 PHE A C 1
ATOM 657 O O . PHE A 1 81 ? -6.807 5.283 1.806 1.00 96.88 81 PHE A O 1
ATOM 664 N N . ILE A 1 82 ? -7.166 5.618 -0.388 1.00 97.12 82 ILE A N 1
ATOM 665 C CA . ILE A 1 82 ? -5.752 5.686 -0.761 1.00 97.12 82 ILE A CA 1
ATOM 666 C C . ILE A 1 82 ? -5.360 7.146 -0.985 1.00 97.12 82 ILE A C 1
ATOM 668 O O . ILE A 1 82 ? -5.885 7.814 -1.874 1.00 97.12 82 ILE A O 1
ATOM 672 N N . LEU A 1 83 ? -4.408 7.627 -0.188 1.00 97.00 83 LEU A N 1
ATOM 673 C CA . LEU A 1 83 ? -3.686 8.868 -0.420 1.00 97.00 83 LEU A CA 1
ATOM 674 C C . LEU A 1 83 ? -2.348 8.520 -1.069 1.00 97.00 83 LEU A C 1
ATOM 676 O O . LEU A 1 83 ? -1.530 7.821 -0.478 1.00 97.00 83 LEU A O 1
ATOM 680 N N . MET A 1 84 ? -2.122 9.012 -2.279 1.00 95.88 84 MET A N 1
ATOM 681 C CA . MET A 1 84 ? -0.927 8.698 -3.051 1.00 95.88 84 MET A CA 1
ATOM 682 C C . MET A 1 84 ? -0.112 9.959 -3.308 1.00 95.88 84 MET A C 1
ATOM 684 O O . MET A 1 84 ? -0.654 10.979 -3.736 1.00 95.88 84 MET A O 1
ATOM 688 N N . GLU A 1 85 ? 1.194 9.880 -3.065 1.00 93.44 85 GLU A N 1
ATOM 689 C CA . GLU A 1 85 ? 2.119 10.964 -3.364 1.00 93.44 85 GLU A CA 1
ATOM 690 C C . GLU A 1 85 ? 2.180 11.236 -4.877 1.00 93.44 85 GLU A C 1
ATOM 692 O O . GLU A 1 85 ? 2.322 10.328 -5.702 1.00 93.44 85 GLU A O 1
ATOM 697 N N . GLN A 1 86 ? 2.108 12.509 -5.270 1.00 92.62 86 GLN A N 1
ATOM 698 C CA . GLN A 1 86 ? 2.237 12.903 -6.669 1.00 92.62 86 GLN A CA 1
ATOM 699 C C . GLN A 1 86 ? 3.708 13.130 -7.051 1.00 92.62 86 GLN A C 1
ATOM 701 O O . GLN A 1 86 ? 4.144 14.256 -7.284 1.00 92.62 86 GLN A O 1
ATOM 706 N N . THR A 1 87 ? 4.471 12.042 -7.176 1.00 88.50 87 THR A N 1
ATOM 707 C CA . THR A 1 87 ? 5.895 12.109 -7.548 1.00 88.50 87 THR A CA 1
ATOM 708 C C . THR A 1 87 ? 6.099 11.890 -9.042 1.00 88.50 87 THR A C 1
ATOM 710 O O . THR A 1 87 ? 5.956 10.783 -9.577 1.00 88.50 87 THR A O 1
ATOM 713 N N . GLY A 1 88 ? 6.420 12.979 -9.749 1.00 90.81 88 GLY A N 1
ATOM 714 C CA . GLY A 1 88 ? 6.681 12.978 -11.189 1.00 90.81 88 GLY A CA 1
ATOM 715 C C . GLY A 1 88 ? 5.563 12.295 -11.983 1.00 90.81 88 GLY A C 1
ATOM 716 O O . GLY A 1 88 ? 4.396 12.657 -11.878 1.00 90.81 88 GLY A O 1
ATOM 717 N N . HIS A 1 89 ? 5.919 11.290 -12.785 1.00 93.88 89 HIS A N 1
ATOM 718 C CA . HIS A 1 89 ? 4.961 10.483 -13.551 1.00 93.88 89 HIS A CA 1
ATOM 719 C C . HIS A 1 89 ? 4.800 9.054 -13.011 1.00 93.88 89 HIS A C 1
ATOM 721 O O . HIS A 1 89 ? 3.993 8.300 -13.550 1.00 93.88 89 HIS A O 1
ATOM 727 N N . TYR A 1 90 ? 5.537 8.675 -11.962 1.00 95.44 90 TYR A N 1
ATOM 728 C CA . TYR A 1 90 ? 5.600 7.285 -11.503 1.00 95.44 90 TYR A CA 1
ATOM 729 C C . TYR A 1 90 ? 4.287 6.820 -10.853 1.00 95.44 90 TYR A C 1
ATOM 731 O O . TYR A 1 90 ? 3.892 5.672 -11.030 1.00 95.44 90 TYR A O 1
ATOM 739 N N . HIS A 1 91 ? 3.539 7.732 -10.226 1.00 95.69 91 HIS A N 1
ATOM 740 C CA . HIS A 1 91 ? 2.231 7.444 -9.624 1.00 95.69 91 HIS A CA 1
ATOM 741 C C . HIS A 1 91 ? 1.159 7.040 -10.654 1.00 95.69 91 HIS A C 1
ATOM 743 O O . HIS A 1 91 ? 0.191 6.367 -10.313 1.00 95.69 91 HIS A O 1
ATOM 749 N N . LYS A 1 92 ? 1.310 7.443 -11.926 1.00 96.69 92 LYS A N 1
ATOM 750 C CA . LYS A 1 92 ? 0.264 7.286 -12.951 1.00 96.69 92 LYS A CA 1
ATOM 751 C C . LYS A 1 92 ? -0.096 5.829 -13.216 1.00 96.69 92 LYS A C 1
ATOM 753 O O . LYS A 1 92 ? -1.265 5.528 -13.413 1.00 96.69 92 LYS A O 1
ATOM 758 N N . ALA A 1 93 ? 0.897 4.940 -13.229 1.00 96.69 93 ALA A N 1
ATOM 759 C CA . ALA A 1 93 ? 0.669 3.524 -13.500 1.00 96.69 93 ALA A CA 1
ATOM 760 C C . ALA A 1 93 ? -0.151 2.862 -12.384 1.00 96.69 93 ALA A C 1
ATOM 762 O O . ALA A 1 93 ? -1.077 2.111 -12.675 1.00 96.69 93 ALA A O 1
ATOM 763 N N . LEU A 1 94 ? 0.153 3.191 -11.123 1.00 97.31 94 LEU A N 1
ATOM 764 C CA . LEU A 1 94 ? -0.622 2.722 -9.979 1.00 97.31 94 LEU A CA 1
ATOM 765 C C . LEU A 1 94 ? -2.038 3.314 -10.002 1.00 97.31 94 LEU A C 1
ATOM 767 O O . LEU A 1 94 ? -2.999 2.566 -9.876 1.00 97.31 94 LEU A O 1
ATOM 771 N N . LEU A 1 95 ? -2.177 4.621 -10.256 1.00 97.00 95 LEU A N 1
ATOM 772 C CA . LEU A 1 95 ? -3.483 5.285 -10.358 1.00 97.00 95 LEU A CA 1
ATOM 773 C C . LEU A 1 95 ? -4.389 4.676 -11.432 1.00 97.00 95 LEU A C 1
ATOM 775 O O . LEU A 1 95 ? -5.587 4.607 -11.235 1.00 97.00 95 LEU A O 1
ATOM 779 N N . GLN A 1 96 ? -3.832 4.294 -12.581 1.00 97.31 96 GLN A N 1
ATOM 780 C CA . GLN A 1 96 ? -4.602 3.680 -13.668 1.00 97.31 96 GLN A CA 1
ATOM 781 C C . GLN A 1 96 ? -4.987 2.225 -13.386 1.00 97.31 96 GLN A C 1
ATOM 783 O O . GLN A 1 96 ? -5.904 1.711 -14.021 1.00 97.31 96 GLN A O 1
ATOM 788 N N . TYR A 1 97 ? -4.235 1.540 -12.522 1.00 97.62 97 TYR A N 1
ATOM 789 C CA . TYR A 1 97 ? -4.514 0.157 -12.152 1.00 97.62 97 TYR A CA 1
ATOM 790 C C . TYR A 1 97 ? -5.616 0.057 -11.090 1.00 97.62 97 TYR A C 1
ATOM 792 O O . TYR A 1 97 ? -6.386 -0.904 -11.115 1.00 97.62 97 TYR A O 1
ATOM 800 N N . LEU A 1 98 ? -5.628 1.006 -10.148 1.00 94.31 98 LEU A N 1
ATOM 801 C CA . LEU A 1 98 ? -6.619 1.129 -9.076 1.00 94.31 98 LEU A CA 1
ATOM 802 C C . LEU A 1 98 ? -7.962 1.636 -9.616 1.00 94.31 98 LEU A C 1
ATOM 804 O O . LEU A 1 98 ? -8.988 1.089 -9.157 1.00 94.31 98 LEU A O 1
#

Secondary structure (DSSP, 8-state):
-----------------TTPPEEEEEEE-SSEEEEEEE-HHHHHHHSSGGGS-EEEEESSHHHHHHHHHHHHTTS-GGGEEEEE---TTTHHHHHHH-

Foldseek 3Di:
DDDDPPPPPDPDQDPDDPQWAKEWEWDFDPFKIKIFIDTPVQCVVQVDSVRGDMDIFTLDLVRLVVVVVVVVSHDDPVRYHYDYDPDPCSCVSSVVSD

pLDDT: mean 86.76, std 17.45, range [37.59, 98.56]

Sequence (98 aa):
MANRTQSHSDLKALPMLPNESLYIGVDIGKFQ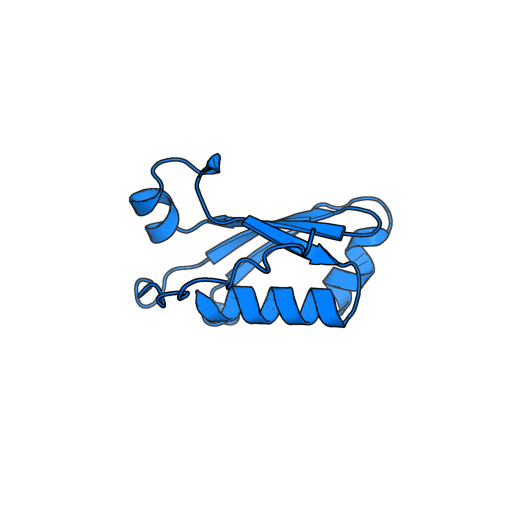HVSGFVSKTLLERHKQFEHCPAFLFEQSREGFRAFVERIRAYCPLEQCFILMEQTGHYHKALLQYL

Radius of gyration: 14.42 Å; chains: 1; bounding box: 43×34×33 Å